Protein AF-A0A951AJC2-F1 (afdb_monomer)

Secondary structure (DSSP, 8-state):
---------S-------PPPB-TTT-PBP----B-TTT-PBPPGGG-------TT--SS-----------

Foldseek 3Di:
DDDDDDDDDPDDDPDDDDFDADPPPRHGDDDFDADPVPRDTDDPVRDFDQDPCPPDPDDDRDRPDDDDDD

pLDDT: mean 71.93, std 14.39, range [43.25, 89.38]

Radius of gyration: 22.57 Å; Cα contacts (8 Å, |Δi|>4): 25; chains: 1; bounding box: 49×30×62 Å

Mean predicted aligned error: 14.98 Å

Solvent-accessible surface area (backbone atoms only — not comparable to full-atom values): 5426 Å² total; per-residue (Å²): 140,85,83,92,77,87,88,72,79,93,71,80,88,83,73,82,85,80,74,58,53,39,93,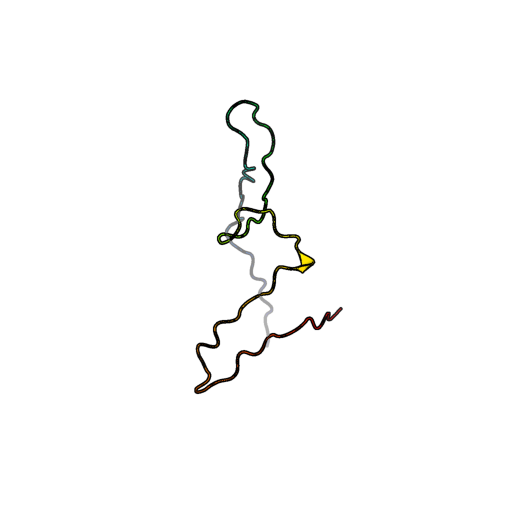89,75,65,43,79,54,81,89,81,53,60,37,89,91,74,71,41,77,54,60,75,90,77,64,74,87,82,76,83,66,89,84,64,88,80,93,73,89,78,79,80,77,79,82,90,74,134

Nearest PDB structures (foldseek):
  4gcv-assembly6_K  TM=5.081E-01  e=2.149E+00  Pseudomonas aeruginosa PAO1
  8ebu-assembly1_F  TM=3.334E-01  e=8.609E+00  Homo sapiens
  7o4l-assembly1_4  TM=2.202E-01  e=5.019E+00  Saccharomyces cerevisiae S288C

Structure (mmCIF, N/CA/C/O backbone):
data_AF-A0A951AJC2-F1
#
_entry.id   AF-A0A951AJC2-F1
#
loop_
_atom_site.group_PDB
_atom_site.id
_atom_site.type_symbol
_atom_site.label_atom_id
_atom_site.label_alt_id
_atom_site.label_comp_id
_atom_site.label_asym_id
_atom_site.label_entity_id
_atom_site.label_seq_id
_atom_site.pdbx_PDB_ins_code
_atom_site.Cartn_x
_atom_site.Cartn_y
_atom_site.Cartn_z
_atom_site.occupancy
_atom_site.B_iso_or_equiv
_atom_site.auth_seq_id
_atom_site.auth_comp_id
_atom_site.auth_asym_id
_atom_site.auth_atom_id
_atom_site.pdbx_PDB_model_num
ATOM 1 N N . MET A 1 1 ? -1.754 -18.045 -45.931 1.00 55.16 1 MET A N 1
ATOM 2 C CA . MET A 1 1 ? -0.349 -17.971 -45.477 1.00 55.16 1 MET A CA 1
ATOM 3 C C . MET A 1 1 ? -0.336 -17.143 -44.203 1.00 55.16 1 MET A C 1
ATOM 5 O O . MET A 1 1 ? -0.859 -16.040 -44.235 1.00 55.16 1 MET A O 1
ATOM 9 N N . HIS A 1 2 ? 0.138 -17.691 -43.087 1.00 55.59 2 HIS A N 1
ATOM 10 C CA . HIS A 1 2 ? 0.175 -17.013 -41.787 1.00 55.59 2 HIS A CA 1
ATOM 11 C C . HIS A 1 2 ? 1.634 -16.976 -41.339 1.00 55.59 2 HIS A C 1
ATOM 13 O O . HIS A 1 2 ? 2.256 -18.031 -41.227 1.00 55.59 2 HIS A O 1
ATOM 19 N N . ILE A 1 3 ? 2.186 -15.777 -41.164 1.00 77.44 3 ILE A N 1
ATOM 20 C CA . ILE A 1 3 ? 3.559 -15.590 -40.693 1.00 77.44 3 ILE A CA 1
ATOM 21 C C . ILE A 1 3 ? 3.481 -15.238 -39.205 1.00 77.44 3 ILE A C 1
ATOM 23 O O . ILE A 1 3 ? 2.939 -14.183 -38.877 1.00 77.44 3 ILE A O 1
ATOM 27 N N . PRO A 1 4 ? 3.975 -16.097 -38.298 1.00 81.38 4 PRO A N 1
ATOM 28 C CA . PRO A 1 4 ? 4.014 -15.769 -36.884 1.00 81.38 4 PRO A CA 1
ATOM 29 C C . PRO A 1 4 ? 5.065 -14.681 -36.642 1.00 81.38 4 PRO A C 1
ATOM 31 O O . PRO A 1 4 ? 6.226 -14.824 -37.022 1.00 81.38 4 PRO A O 1
ATOM 34 N N . VAL A 1 5 ? 4.646 -13.593 -36.003 1.00 82.44 5 VAL A N 1
ATOM 35 C CA . VAL A 1 5 ? 5.518 -12.510 -35.539 1.00 82.44 5 VAL A CA 1
ATOM 36 C C . VAL A 1 5 ? 5.506 -12.484 -34.018 1.00 82.44 5 VAL A C 1
ATOM 38 O O . VAL A 1 5 ? 4.444 -12.432 -33.400 1.00 82.44 5 VAL A O 1
ATOM 41 N N . ASN A 1 6 ? 6.699 -12.516 -33.426 1.00 85.06 6 ASN A N 1
ATOM 42 C CA . ASN A 1 6 ? 6.889 -12.416 -31.984 1.00 85.06 6 ASN A CA 1
ATOM 43 C C . ASN A 1 6 ? 7.135 -10.951 -31.618 1.00 85.06 6 ASN A C 1
ATOM 45 O O . ASN A 1 6 ? 8.054 -10.322 -32.142 1.00 85.06 6 ASN A O 1
ATOM 49 N N . LEU A 1 7 ? 6.309 -10.411 -30.724 1.00 83.38 7 LEU A N 1
ATOM 50 C CA . LEU A 1 7 ? 6.488 -9.072 -30.177 1.00 83.38 7 LEU A CA 1
ATOM 51 C C . LEU A 1 7 ? 7.404 -9.146 -28.954 1.00 83.38 7 LEU A C 1
ATOM 53 O O . LEU A 1 7 ? 7.117 -9.879 -28.009 1.00 83.38 7 LEU A O 1
ATOM 57 N N . TYR A 1 8 ? 8.471 -8.351 -28.962 1.00 82.31 8 TYR A N 1
ATOM 58 C CA . TYR A 1 8 ? 9.327 -8.139 -27.799 1.00 82.31 8 TYR A CA 1
ATOM 59 C C . TYR A 1 8 ? 9.141 -6.699 -27.307 1.00 82.31 8 TYR A C 1
ATOM 61 O O . TYR A 1 8 ? 9.153 -5.779 -28.132 1.00 82.31 8 TYR A O 1
ATOM 69 N N . PRO A 1 9 ? 8.935 -6.472 -25.998 1.00 81.12 9 PRO A N 1
ATOM 70 C CA . PRO A 1 9 ? 8.856 -5.121 -25.460 1.00 81.12 9 PRO A CA 1
ATOM 71 C C . PRO A 1 9 ? 10.192 -4.400 -25.681 1.00 81.12 9 PRO A C 1
ATOM 73 O O . PRO A 1 9 ? 11.255 -4.945 -25.398 1.00 81.12 9 PRO A O 1
ATOM 76 N N . ALA A 1 10 ? 10.138 -3.170 -26.196 1.00 80.94 10 ALA A N 1
ATOM 77 C CA . ALA A 1 10 ? 11.332 -2.363 -26.470 1.00 80.94 10 ALA A CA 1
ATOM 78 C C . ALA A 1 10 ? 11.962 -1.763 -25.198 1.00 80.94 10 ALA A C 1
ATOM 80 O O . ALA A 1 10 ? 13.076 -1.247 -25.241 1.00 80.94 10 ALA A O 1
ATOM 81 N N . THR A 1 11 ? 11.246 -1.806 -24.075 1.00 81.56 11 THR A N 1
ATOM 82 C CA . THR A 1 11 ? 11.662 -1.232 -22.798 1.00 81.56 11 THR A CA 1
ATOM 83 C C . THR A 1 11 ? 11.443 -2.229 -21.668 1.00 81.56 11 THR A C 1
ATOM 85 O O . THR A 1 11 ? 10.408 -2.888 -21.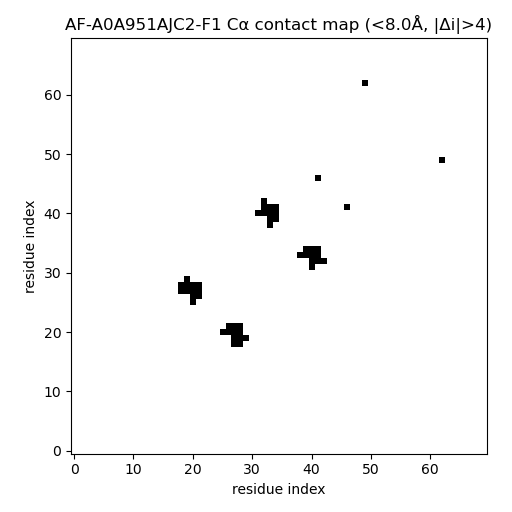583 1.00 81.56 11 THR A O 1
ATOM 88 N N . GLU A 1 12 ? 12.427 -2.317 -20.778 1.00 76.06 12 GLU A N 1
ATOM 89 C CA . GLU A 1 12 ? 12.339 -3.074 -19.534 1.00 76.06 12 GLU A CA 1
ATOM 90 C C . GLU A 1 12 ? 12.092 -2.090 -18.384 1.00 76.06 12 GLU A C 1
ATOM 92 O O . GLU A 1 12 ? 12.816 -1.104 -18.224 1.00 76.06 12 GLU A O 1
ATOM 97 N N . THR A 1 13 ? 11.043 -2.308 -17.587 1.00 73.88 13 THR A N 1
ATOM 98 C CA . THR A 1 13 ? 10.787 -1.478 -16.404 1.00 73.88 13 THR A CA 1
ATOM 99 C C . THR A 1 13 ? 11.714 -1.911 -15.276 1.00 73.88 13 THR A C 1
ATOM 101 O O . THR A 1 13 ? 11.402 -2.823 -14.514 1.00 73.88 13 THR A O 1
ATOM 104 N N . GLN A 1 14 ? 12.846 -1.227 -15.134 1.00 73.19 14 GLN A N 1
ATOM 105 C CA . GLN A 1 14 ? 13.683 -1.347 -13.943 1.00 73.19 14 GLN A CA 1
ATOM 106 C C . GLN A 1 14 ? 13.108 -0.461 -12.833 1.00 73.19 14 GLN A C 1
ATOM 108 O O . GLN A 1 14 ? 13.396 0.730 -12.734 1.00 73.19 14 GLN A O 1
ATOM 113 N N . GLY A 1 15 ? 12.219 -1.035 -12.024 1.00 73.25 15 GLY A N 1
ATOM 114 C CA . GLY A 1 15 ? 11.651 -0.362 -10.861 1.00 73.25 15 GLY A CA 1
ATOM 115 C C . GLY A 1 15 ? 12.584 -0.466 -9.658 1.00 73.25 15 GLY A C 1
ATOM 116 O O . GLY A 1 15 ? 12.869 -1.565 -9.189 1.00 73.25 15 GLY A O 1
ATOM 117 N N . ILE A 1 16 ? 13.031 0.668 -9.118 1.00 79.31 16 ILE A N 1
ATOM 118 C CA . ILE A 1 16 ? 13.693 0.694 -7.808 1.00 79.31 16 ILE A CA 1
ATOM 119 C C . ILE A 1 16 ? 12.630 0.387 -6.746 1.00 79.31 16 ILE A C 1
ATOM 121 O O . ILE A 1 16 ? 11.652 1.122 -6.602 1.00 79.31 16 ILE A O 1
ATOM 125 N N . SER A 1 17 ? 12.810 -0.700 -5.995 1.00 73.19 17 SER A N 1
ATOM 126 C CA . SER A 1 17 ? 11.916 -1.049 -4.890 1.00 73.19 17 SER A CA 1
ATOM 127 C C . SER A 1 17 ? 12.203 -0.160 -3.678 1.00 73.19 17 SER A C 1
ATOM 129 O O . SER A 1 17 ? 13.148 -0.405 -2.924 1.00 73.19 17 SER A O 1
ATOM 131 N N . SER A 1 18 ? 11.386 0.869 -3.475 1.00 75.44 18 SER A N 1
ATOM 132 C CA . SER A 1 18 ? 11.453 1.716 -2.283 1.00 75.44 18 SER A CA 1
ATOM 133 C C . SER A 1 18 ? 10.637 1.105 -1.150 1.00 75.44 18 SER A C 1
ATOM 135 O O . SER A 1 18 ? 9.447 0.829 -1.295 1.00 75.44 18 SER A O 1
ATOM 137 N N . ASN A 1 19 ? 11.272 0.915 0.002 1.00 83.69 19 ASN A N 1
ATOM 138 C CA . ASN A 1 19 ? 10.586 0.514 1.225 1.00 83.69 19 ASN A CA 1
ATOM 139 C C . ASN A 1 19 ? 10.240 1.768 2.028 1.00 83.69 19 ASN A C 1
ATOM 141 O O . ASN A 1 19 ? 11.036 2.703 2.077 1.00 83.69 19 ASN A O 1
ATOM 145 N N . LEU A 1 20 ? 9.083 1.784 2.690 1.00 84.12 20 LEU A N 1
ATOM 146 C CA . LEU A 1 20 ? 8.811 2.815 3.687 1.00 84.12 20 LEU A CA 1
ATOM 147 C C . LEU A 1 20 ? 9.756 2.589 4.867 1.00 84.12 20 LEU A C 1
ATOM 149 O O . LEU A 1 20 ? 9.709 1.528 5.486 1.00 84.12 20 LEU A O 1
ATOM 153 N N . LEU A 1 21 ? 10.628 3.556 5.147 1.00 88.31 21 LEU A N 1
ATOM 154 C CA . LEU A 1 21 ? 11.572 3.504 6.262 1.00 88.31 21 LEU A CA 1
ATOM 155 C C . LEU A 1 21 ? 11.209 4.567 7.302 1.00 88.31 21 LEU A C 1
ATOM 157 O O . LEU A 1 21 ? 10.867 5.698 6.948 1.00 88.31 21 LEU A O 1
ATOM 161 N N . HIS A 1 22 ? 11.285 4.222 8.584 1.00 82.38 22 HIS A N 1
ATOM 162 C CA . HIS A 1 22 ? 11.109 5.183 9.663 1.00 82.38 22 HIS A CA 1
ATOM 163 C C . HIS A 1 22 ? 12.341 6.102 9.747 1.00 82.38 22 HIS A C 1
ATOM 165 O O . HIS A 1 22 ? 13.491 5.680 9.655 1.00 82.38 22 HIS A O 1
ATOM 171 N N . LYS A 1 23 ? 12.098 7.413 9.850 1.00 87.31 23 LYS A N 1
ATOM 172 C CA . LYS A 1 23 ? 13.116 8.451 9.606 1.00 87.31 23 LYS A 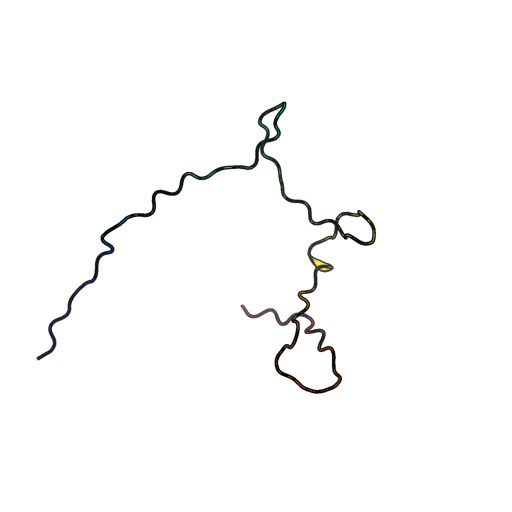CA 1
ATOM 173 C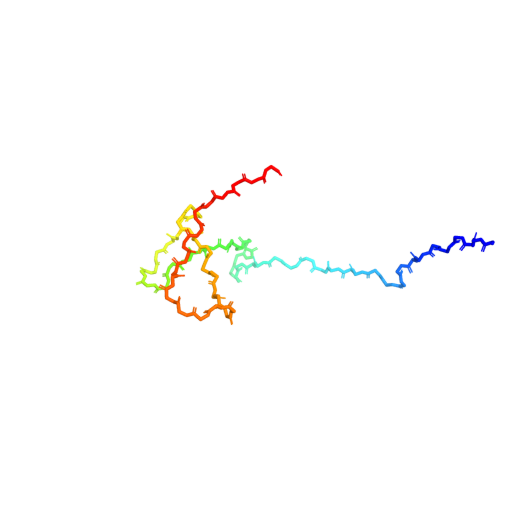 C . LYS A 1 23 ? 14.282 8.434 10.604 1.00 87.31 23 LYS A C 1
ATOM 175 O O . LYS A 1 23 ? 15.349 8.942 10.286 1.00 87.31 23 LYS A O 1
ATOM 180 N N . LYS A 1 24 ? 14.068 7.930 11.823 1.00 89.38 24 LYS A N 1
ATOM 181 C CA . LYS A 1 24 ? 15.063 8.002 12.911 1.00 89.38 24 LYS A CA 1
ATOM 182 C C . LYS A 1 24 ? 15.987 6.788 12.981 1.00 89.38 24 LYS A C 1
ATOM 184 O O . LYS A 1 24 ? 17.134 6.928 13.375 1.00 89.38 24 LYS A O 1
ATOM 189 N N . ASP A 1 25 ? 15.478 5.616 12.638 1.00 89.12 25 ASP A N 1
ATOM 190 C CA . ASP A 1 25 ? 16.132 4.313 12.815 1.00 89.12 25 ASP A CA 1
ATOM 191 C C . ASP A 1 25 ? 16.285 3.550 11.486 1.00 89.12 25 ASP A C 1
ATOM 193 O O . ASP A 1 25 ? 16.863 2.467 11.467 1.00 89.12 25 ASP A O 1
ATOM 197 N N . HIS A 1 26 ? 15.765 4.102 10.382 1.00 83.81 26 HIS A N 1
ATOM 198 C CA . HIS A 1 26 ? 15.705 3.472 9.061 1.00 83.81 26 HIS A CA 1
ATOM 199 C C . HIS A 1 26 ? 15.084 2.070 9.079 1.00 83.81 26 HIS A C 1
ATOM 201 O O . HIS A 1 26 ? 15.343 1.255 8.190 1.00 83.81 26 HIS A O 1
ATOM 207 N N . SER A 1 27 ? 14.248 1.782 10.077 1.00 85.00 27 SER A N 1
ATOM 208 C CA . SER A 1 27 ? 13.552 0.507 10.170 1.00 85.00 27 SER A CA 1
ATOM 209 C C . SER A 1 27 ? 12.428 0.457 9.138 1.00 85.00 27 SER A C 1
ATOM 211 O O . SER A 1 27 ? 11.836 1.477 8.782 1.00 85.00 27 SER A O 1
ATOM 213 N N 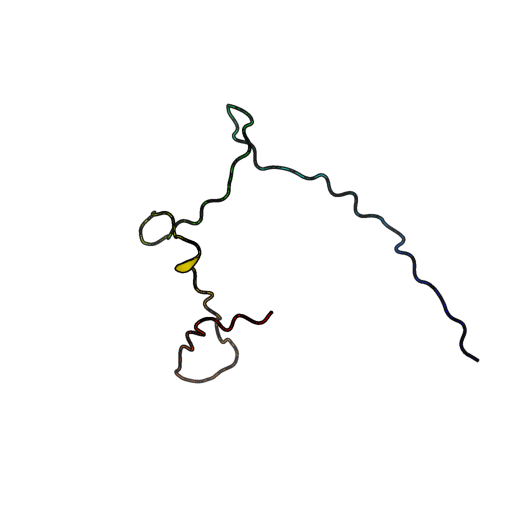. ARG A 1 28 ? 12.136 -0.733 8.605 1.00 85.38 28 ARG A N 1
ATOM 214 C CA . ARG A 1 28 ? 11.028 -0.910 7.661 1.00 85.38 28 ARG A CA 1
ATOM 215 C C . ARG A 1 28 ? 9.712 -0.629 8.383 1.00 85.38 28 ARG A C 1
ATOM 217 O O . ARG A 1 28 ? 9.372 -1.334 9.328 1.00 85.38 28 ARG A O 1
ATOM 224 N N . ASN A 1 29 ? 8.958 0.350 7.897 1.00 84.12 29 ASN A N 1
ATOM 225 C CA . ASN A 1 29 ? 7.624 0.633 8.395 1.00 84.12 29 ASN A CA 1
ATOM 226 C C . ASN A 1 29 ? 6.594 -0.286 7.724 1.00 84.12 29 ASN A C 1
ATOM 228 O O . ASN A 1 29 ? 6.616 -0.487 6.504 1.00 84.12 29 ASN A O 1
ATOM 232 N N . GLY A 1 30 ? 5.706 -0.851 8.536 1.00 81.69 30 GLY A N 1
ATOM 233 C CA . GLY A 1 30 ? 4.571 -1.635 8.070 1.00 81.69 30 GLY A CA 1
ATOM 234 C C . GLY A 1 30 ? 3.387 -0.752 7.683 1.00 81.69 30 GLY A C 1
ATOM 235 O O . GLY A 1 30 ? 3.400 0.465 7.861 1.00 81.69 30 GLY A O 1
ATOM 236 N N . TYR A 1 31 ? 2.334 -1.387 7.179 1.00 79.12 31 TYR A N 1
ATOM 237 C CA . TYR A 1 31 ? 1.044 -0.742 6.968 1.00 79.12 31 TYR A CA 1
ATOM 238 C C . TYR A 1 31 ? 0.061 -1.263 8.012 1.00 79.12 31 TYR A C 1
ATOM 240 O O . TYR A 1 31 ? -0.155 -2.470 8.096 1.00 79.12 31 TYR A O 1
ATOM 248 N N . GLN A 1 32 ? -0.546 -0.359 8.778 1.00 78.50 32 GLN A N 1
ATOM 249 C CA . GLN A 1 32 ? -1.667 -0.664 9.666 1.00 78.50 32 GLN A CA 1
ATOM 250 C C . GLN A 1 32 ? -2.936 -0.038 9.102 1.00 78.50 32 GLN A C 1
ATOM 252 O O . GLN A 1 32 ? -2.922 1.085 8.592 1.00 78.50 32 GLN A O 1
ATOM 257 N N . ARG A 1 33 ? -4.041 -0.779 9.166 1.00 82.38 33 ARG A N 1
ATOM 258 C CA . ARG A 1 33 ? -5.353 -0.302 8.723 1.00 82.38 33 ARG A CA 1
ATOM 259 C C . ARG A 1 33 ? -6.086 0.198 9.957 1.00 82.38 33 ARG A C 1
ATOM 261 O O . ARG A 1 33 ? -6.362 -0.592 10.851 1.00 82.38 33 ARG A O 1
ATOM 268 N N . VAL A 1 34 ? -6.373 1.494 10.019 1.00 84.06 34 VAL A N 1
ATOM 269 C CA . VAL A 1 34 ? -7.075 2.120 11.149 1.00 84.06 34 VAL A CA 1
ATOM 270 C C . VAL A 1 34 ? -8.470 2.572 10.727 1.00 84.06 34 VAL A C 1
ATOM 272 O O . VAL A 1 34 ? -8.655 3.051 9.610 1.00 84.06 34 VAL A O 1
ATOM 275 N N . SER A 1 35 ? -9.457 2.397 11.605 1.00 83.31 35 SER A N 1
ATOM 276 C CA . SER A 1 35 ? -10.817 2.902 11.393 1.00 83.31 35 SER A CA 1
ATOM 277 C C . SER A 1 35 ? -10.837 4.404 11.641 1.00 83.31 35 SER A C 1
ATOM 279 O O . SER A 1 35 ? -10.466 4.846 12.725 1.00 83.31 35 SER A O 1
ATOM 281 N N . GLU A 1 36 ? -11.317 5.189 10.681 1.00 78.19 36 GLU A N 1
ATOM 282 C CA . GLU A 1 36 ? -11.430 6.647 10.824 1.00 78.19 36 GLU A CA 1
ATOM 283 C C . GLU A 1 36 ? -12.386 7.051 11.956 1.00 78.19 36 GLU A C 1
ATOM 285 O O . GLU A 1 36 ? -12.162 8.046 12.637 1.00 78.19 36 GLU A O 1
ATOM 290 N N . ALA A 1 37 ? -13.425 6.248 12.206 1.00 82.69 37 ALA A N 1
ATOM 291 C CA . ALA A 1 37 ? -14.434 6.547 13.217 1.00 82.69 37 ALA A CA 1
ATOM 292 C C . ALA A 1 37 ? -13.953 6.291 14.654 1.00 82.69 37 ALA A C 1
ATOM 294 O O . ALA A 1 37 ? -14.435 6.922 15.591 1.00 82.69 37 ALA A O 1
ATOM 295 N N . THR A 1 38 ? -13.047 5.330 14.855 1.00 79.62 38 THR A N 1
ATOM 296 C CA . THR A 1 38 ? -12.651 4.870 16.202 1.00 79.62 38 THR A CA 1
ATOM 297 C C . THR A 1 38 ?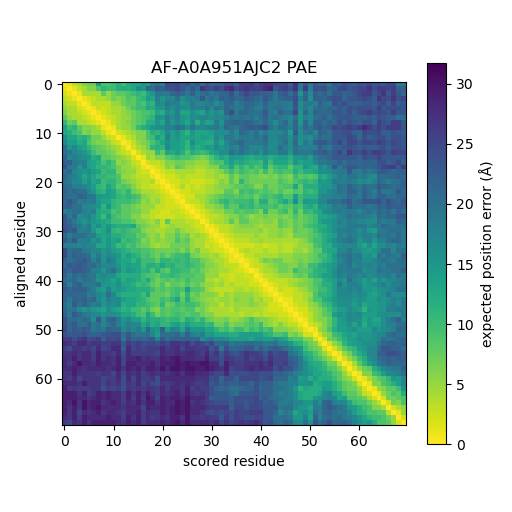 -11.155 5.033 16.474 1.00 79.62 38 THR A C 1
ATOM 299 O O . THR A 1 38 ? -10.729 4.895 17.617 1.00 79.62 38 THR A O 1
ATOM 302 N N . GLY A 1 39 ? -10.341 5.291 15.448 1.00 82.38 39 GLY A N 1
ATOM 303 C CA . GLY A 1 39 ? -8.880 5.380 15.543 1.00 82.38 39 GLY A CA 1
ATOM 304 C C . GLY A 1 39 ? -8.190 4.064 15.918 1.00 82.38 39 GLY A C 1
ATOM 305 O O . GLY A 1 39 ? -7.001 4.060 16.221 1.00 82.38 39 GLY A O 1
ATOM 306 N N . LYS A 1 40 ? -8.928 2.949 15.934 1.00 85.31 40 LYS A N 1
ATOM 307 C CA . LYS A 1 40 ? -8.423 1.622 16.302 1.00 85.31 40 LYS A CA 1
ATOM 308 C C . LYS A 1 40 ? -7.989 0.848 15.066 1.00 85.31 40 LYS A C 1
ATOM 310 O O . LYS A 1 40 ? -8.545 1.041 13.984 1.00 85.31 40 LYS A O 1
ATOM 315 N N . GLU A 1 41 ? -7.017 -0.036 15.253 1.00 83.38 41 GLU A N 1
ATOM 316 C CA . GLU A 1 41 ? -6.592 -0.991 14.233 1.00 83.38 41 GLU A CA 1
ATOM 317 C C . GLU A 1 41 ? -7.753 -1.928 13.878 1.00 83.38 41 GLU A C 1
ATOM 319 O O . GLU A 1 41 ? -8.432 -2.449 14.765 1.00 83.38 41 GLU A O 1
ATOM 324 N N . VAL A 1 42 ? -8.006 -2.094 12.580 1.00 84.00 42 VAL A N 1
ATOM 325 C CA . VAL A 1 42 ? -9.094 -2.925 12.062 1.00 84.00 42 VAL A CA 1
ATOM 326 C C . VAL A 1 42 ? -8.507 -4.253 11.594 1.00 84.00 42 VAL A C 1
ATOM 328 O O . VAL A 1 42 ? -7.701 -4.255 10.654 1.00 84.00 42 VAL A O 1
ATOM 331 N N . PRO A 1 43 ? -8.900 -5.383 12.206 1.00 83.81 43 PRO A N 1
ATOM 332 C CA . PRO A 1 43 ? -8.478 -6.693 11.738 1.00 83.81 43 PRO A CA 1
ATOM 333 C C . PRO A 1 43 ? -9.020 -6.936 10.329 1.00 83.81 43 PRO A C 1
ATOM 335 O O . PRO A 1 43 ? -10.140 -6.551 10.003 1.00 83.81 43 PRO A O 1
ATOM 338 N N . ALA A 1 44 ? -8.232 -7.602 9.482 1.00 76.00 44 ALA A N 1
ATOM 339 C CA . ALA A 1 44 ? -8.569 -7.805 8.071 1.00 76.00 44 ALA A CA 1
ATOM 340 C C . ALA A 1 44 ? -9.927 -8.503 7.845 1.00 76.00 44 ALA A C 1
ATOM 342 O O . ALA A 1 44 ? -10.560 -8.278 6.817 1.00 76.00 44 ALA A O 1
ATOM 343 N N . GLU A 1 45 ? -10.384 -9.310 8.806 1.00 81.50 45 GLU A N 1
ATOM 344 C CA . GLU A 1 45 ? -11.672 -10.018 8.781 1.00 81.50 45 GLU A CA 1
ATOM 345 C C . GLU A 1 45 ? -12.885 -9.076 8.822 1.00 81.50 45 GLU A C 1
ATOM 347 O O . GLU A 1 45 ? -13.934 -9.391 8.261 1.00 81.50 45 GLU A O 1
ATOM 352 N N . GLU A 1 46 ? -12.737 -7.904 9.441 1.00 79.00 46 GLU A N 1
ATOM 353 C CA . GLU A 1 46 ? -13.800 -6.900 9.575 1.00 79.00 46 GLU A CA 1
ATOM 354 C C . GLU A 1 46 ? -13.819 -5.906 8.401 1.00 79.00 46 GLU A C 1
ATOM 356 O O . GLU A 1 46 ? -14.705 -5.055 8.294 1.00 79.00 46 GLU A O 1
ATOM 361 N N . ILE A 1 47 ? -12.857 -6.014 7.480 1.00 79.38 47 ILE A N 1
ATOM 362 C CA . ILE A 1 47 ? -12.694 -5.087 6.361 1.00 79.38 47 ILE A CA 1
ATOM 363 C C . ILE A 1 47 ? -13.513 -5.571 5.173 1.00 79.38 47 ILE A C 1
ATOM 365 O O . ILE A 1 47 ? -13.062 -6.356 4.336 1.00 79.38 47 ILE A O 1
ATOM 369 N N . VAL A 1 48 ? -14.727 -5.043 5.069 1.00 80.25 48 VAL A N 1
ATOM 370 C CA . VAL A 1 48 ? -15.607 -5.291 3.927 1.00 80.25 48 VAL A CA 1
ATOM 371 C C . VAL A 1 48 ? -15.359 -4.281 2.807 1.00 80.25 48 VAL A C 1
ATOM 373 O O . VAL A 1 48 ? -15.164 -3.089 3.038 1.00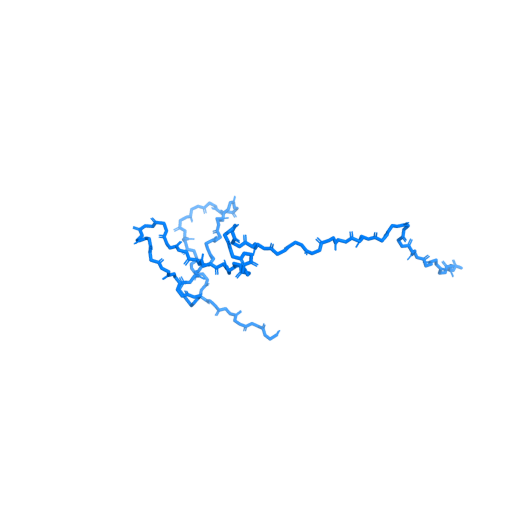 80.25 48 VAL A O 1
ATOM 376 N N . ARG A 1 49 ? -15.374 -4.755 1.557 1.00 74.94 49 ARG A N 1
ATOM 377 C CA . ARG A 1 49 ? -15.356 -3.876 0.381 1.00 74.94 49 ARG A CA 1
ATOM 378 C C . ARG A 1 49 ? -16.765 -3.331 0.151 1.00 74.94 49 ARG A C 1
ATOM 380 O O . ARG A 1 49 ? -17.656 -4.089 -0.226 1.00 74.94 49 ARG A O 1
ATOM 387 N N . GLY A 1 50 ? -16.956 -2.030 0.357 1.00 70.00 50 GLY A N 1
ATOM 388 C CA . GLY A 1 50 ? -18.135 -1.319 -0.131 1.00 70.00 50 GLY A CA 1
ATOM 389 C C . GLY A 1 50 ? -17.977 -1.055 -1.626 1.00 70.00 50 GLY A C 1
ATOM 390 O O . GLY A 1 50 ? -17.028 -0.393 -2.034 1.00 70.00 50 GLY A O 1
ATOM 391 N N . TYR A 1 51 ? -18.865 -1.604 -2.449 1.00 73.25 51 TYR A N 1
ATOM 392 C CA . TYR A 1 51 ? -18.948 -1.241 -3.861 1.00 73.25 51 TYR A CA 1
ATOM 393 C C . TYR A 1 51 ? -20.017 -0.165 -3.993 1.00 73.25 51 TYR A C 1
ATOM 395 O O . TYR A 1 51 ? -21.184 -0.437 -3.719 1.00 73.25 51 TYR A O 1
ATOM 403 N N . ASP A 1 52 ? -19.626 1.041 -4.403 1.00 56.62 52 ASP A N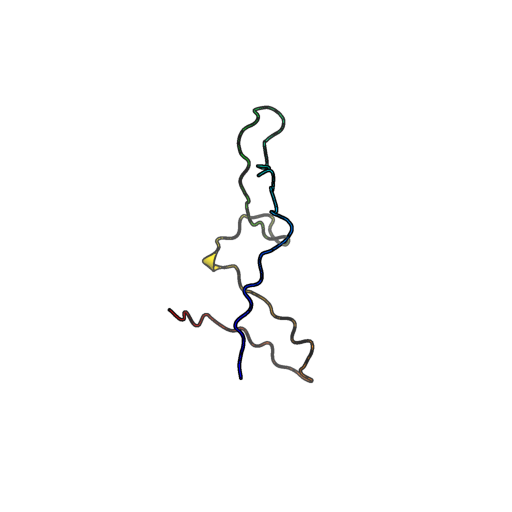 1
ATOM 404 C CA . ASP A 1 52 ? -20.594 2.052 -4.812 1.00 56.62 52 ASP A CA 1
ATOM 405 C C . ASP A 1 52 ? -21.187 1.593 -6.146 1.00 56.62 52 ASP A C 1
ATOM 407 O O . ASP A 1 52 ? -20.509 1.523 -7.178 1.00 56.62 52 ASP A O 1
ATOM 411 N N . SER A 1 53 ? -22.434 1.134 -6.108 1.00 56.66 53 SER A N 1
ATOM 412 C CA . SER A 1 53 ? -23.157 0.707 -7.296 1.00 56.66 53 SER A CA 1
ATOM 413 C C . SER A 1 53 ? -23.606 1.938 -8.073 1.00 56.66 53 SER A C 1
ATOM 415 O O . SER A 1 53 ? -24.792 2.252 -8.132 1.00 56.66 53 SER A O 1
ATOM 417 N N . ALA A 1 54 ? -22.655 2.589 -8.741 1.00 54.88 54 ALA A N 1
ATOM 418 C CA . ALA A 1 54 ? -22.910 3.717 -9.629 1.00 54.88 54 ALA A CA 1
ATOM 419 C C . ALA A 1 54 ? -23.829 3.364 -10.822 1.00 54.88 54 ALA A C 1
ATOM 421 O O . ALA A 1 54 ? -24.190 4.251 -11.589 1.00 54.88 54 ALA A O 1
ATOM 422 N N . HIS A 1 55 ? -24.235 2.098 -11.002 1.00 52.03 55 HIS A N 1
ATOM 423 C CA . HIS A 1 55 ? -25.149 1.635 -12.056 1.00 52.03 55 HIS A CA 1
ATOM 424 C C . HIS A 1 55 ? -26.309 0.768 -11.524 1.00 52.03 55 HIS A C 1
ATOM 426 O O . HIS A 1 55 ? -26.580 -0.311 -12.054 1.00 52.03 55 HIS A O 1
ATOM 432 N N . ARG A 1 56 ? -27.041 1.215 -10.493 1.00 48.28 56 ARG A N 1
ATOM 433 C CA . ARG A 1 56 ? -28.404 0.698 -10.269 1.00 48.28 56 ARG A CA 1
ATOM 434 C C . ARG A 1 56 ? -29.325 1.744 -9.629 1.00 48.28 56 ARG A C 1
ATOM 436 O O . ARG A 1 56 ? -28.979 2.262 -8.571 1.00 48.28 56 ARG A O 1
ATOM 443 N N . PRO A 1 57 ? -30.495 2.050 -10.222 1.00 47.56 57 PRO A N 1
ATOM 444 C CA . PRO A 1 57 ? -31.495 2.872 -9.560 1.00 47.56 57 PRO A CA 1
ATOM 445 C C . PRO A 1 57 ? -32.200 2.060 -8.460 1.00 47.56 57 PRO A C 1
ATOM 447 O O . PRO A 1 57 ? -32.549 0.901 -8.665 1.00 47.56 57 PRO A O 1
ATOM 450 N N . LEU A 1 58 ? -32.416 2.730 -7.326 1.00 47.34 58 LEU A N 1
ATOM 451 C CA . LEU A 1 58 ? -33.194 2.342 -6.142 1.00 47.34 58 LEU A CA 1
ATOM 452 C C . LEU A 1 58 ? -32.719 1.113 -5.336 1.00 47.34 58 LEU A C 1
ATOM 454 O O . LEU A 1 58 ? -33.045 -0.031 -5.627 1.00 47.34 58 LEU A O 1
ATOM 458 N N . GLY A 1 59 ? -32.105 1.407 -4.185 1.00 49.31 59 GLY A N 1
ATOM 459 C CA . GLY A 1 59 ? -32.705 0.988 -2.912 1.00 49.31 59 GLY A CA 1
ATOM 460 C C . GLY A 1 59 ? -32.194 -0.271 -2.215 1.00 49.31 59 GLY A C 1
ATOM 461 O O . GLY A 1 59 ? -32.729 -0.584 -1.158 1.00 49.31 59 GLY A O 1
ATOM 462 N N . GLU A 1 60 ? -31.172 -0.969 -2.712 1.00 48.25 60 GLU A N 1
ATOM 463 C CA . GLU A 1 60 ? -30.663 -2.168 -2.027 1.00 48.25 60 GLU A CA 1
ATOM 464 C C . GLU A 1 60 ? -29.132 -2.168 -1.919 1.00 48.25 60 GLU A C 1
ATOM 466 O O . GLU A 1 60 ? -28.410 -2.418 -2.886 1.00 48.25 60 GLU A O 1
ATOM 471 N N . THR A 1 61 ? -28.626 -1.908 -0.708 1.00 53.19 61 THR A N 1
ATOM 472 C CA . THR A 1 61 ? -27.214 -2.097 -0.347 1.00 53.19 61 THR A CA 1
ATOM 473 C C . THR A 1 61 ? -26.919 -3.591 -0.281 1.00 53.19 61 THR A C 1
ATOM 475 O O . THR A 1 61 ? -27.244 -4.267 0.695 1.00 53.19 61 THR A O 1
ATOM 478 N N . VAL A 1 62 ? -26.289 -4.130 -1.323 1.00 54.50 62 VAL A N 1
ATOM 479 C CA . VAL A 1 62 ? -25.882 -5.538 -1.351 1.00 54.50 62 VAL A CA 1
ATOM 480 C C . VAL A 1 62 ? -24.544 -5.689 -0.627 1.00 54.50 62 VAL A C 1
ATOM 482 O O . VAL A 1 62 ? -23.474 -5.547 -1.220 1.00 54.50 62 VAL A O 1
ATOM 485 N N . VAL A 1 63 ? -24.595 -6.024 0.664 1.00 53.75 63 VAL A N 1
ATOM 486 C CA . VAL A 1 63 ? -23.434 -6.548 1.399 1.00 53.75 63 VAL A CA 1
ATOM 487 C C . VAL A 1 63 ? -23.121 -7.937 0.839 1.00 53.75 63 VAL A C 1
ATOM 489 O O . VAL A 1 63 ? -23.713 -8.939 1.238 1.00 53.75 63 VAL A O 1
ATOM 492 N N . ARG A 1 64 ? -22.203 -8.019 -0.131 1.00 49.78 64 ARG A N 1
ATOM 493 C CA . ARG A 1 64 ? -21.708 -9.313 -0.621 1.00 49.78 64 ARG A CA 1
ATOM 494 C C . ARG A 1 64 ? -20.787 -9.924 0.437 1.00 49.78 64 ARG A C 1
ATOM 496 O O . ARG A 1 64 ? -19.591 -9.649 0.462 1.00 49.78 64 ARG A O 1
ATOM 503 N N . LYS A 1 65 ? -21.356 -10.755 1.316 1.00 43.25 65 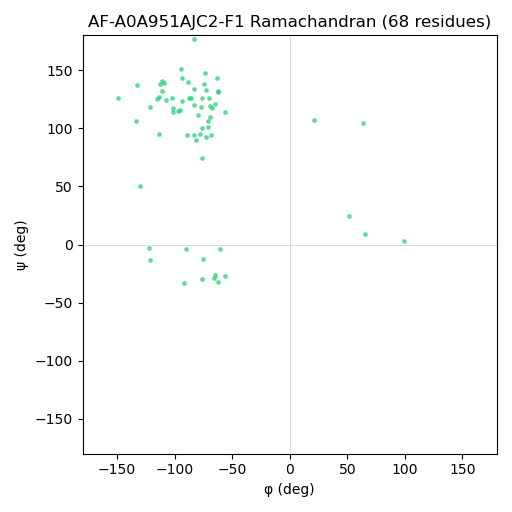LYS A N 1
ATOM 504 C CA . LYS A 1 65 ? -20.599 -11.621 2.226 1.00 43.25 65 LYS A CA 1
ATOM 505 C C . LYS A 1 65 ? -19.924 -12.710 1.386 1.00 43.25 65 LYS A C 1
ATOM 507 O O . LYS A 1 65 ? -20.597 -13.536 0.784 1.00 43.25 65 LYS A O 1
ATOM 512 N N . THR A 1 66 ? -18.603 -12.604 1.295 1.00 47.25 66 THR A N 1
ATOM 513 C CA . THR A 1 66 ? -17.598 -13.605 0.915 1.00 47.25 66 THR A CA 1
ATOM 514 C C . THR A 1 66 ? -18.097 -14.807 0.107 1.00 47.25 66 THR A C 1
ATOM 516 O O . THR A 1 66 ? -18.643 -15.754 0.666 1.00 47.25 66 THR A O 1
ATOM 519 N N . PHE A 1 67 ? -17.773 -14.845 -1.187 1.00 53.06 67 PHE A N 1
ATOM 520 C CA . PHE A 1 67 ? -17.642 -16.121 -1.888 1.00 53.06 67 PHE A CA 1
ATOM 521 C C . PHE A 1 67 ? -16.181 -16.302 -2.291 1.00 53.06 67 PHE A C 1
ATOM 523 O O . PHE A 1 67 ? -15.703 -15.755 -3.281 1.00 53.06 67 PHE A O 1
ATOM 530 N N . ASN A 1 68 ? -15.471 -17.020 -1.425 1.00 49.00 68 ASN A N 1
ATOM 531 C CA . ASN A 1 68 ? -14.172 -17.610 -1.687 1.00 49.00 68 ASN A CA 1
ATOM 532 C C . ASN A 1 68 ? -14.305 -18.515 -2.926 1.00 49.00 68 ASN A C 1
ATOM 534 O O . ASN A 1 68 ? -15.040 -19.503 -2.881 1.00 49.00 68 ASN A O 1
ATOM 538 N N . GLN A 1 69 ? -13.643 -18.164 -4.027 1.00 49.38 69 GLN A N 1
ATOM 539 C CA . GLN A 1 69 ? -13.400 -19.087 -5.132 1.00 49.38 69 GLN A CA 1
ATOM 540 C C . GLN A 1 69 ? -11.898 -19.305 -5.241 1.00 49.38 69 GLN A C 1
ATOM 542 O O . GLN A 1 69 ? -11.128 -18.349 -5.284 1.00 49.38 69 GLN A O 1
ATOM 547 N N . ARG A 1 70 ? -11.572 -20.597 -5.197 1.00 44.88 70 ARG A N 1
ATOM 548 C CA . ARG A 1 70 ? -10.275 -21.236 -5.410 1.00 44.88 70 ARG A CA 1
ATOM 549 C C . ARG A 1 70 ? -9.456 -20.619 -6.534 1.00 44.88 70 ARG A C 1
ATOM 551 O O . ARG A 1 70 ? -10.070 -20.241 -7.555 1.00 44.88 70 ARG A O 1
#

Sequence (70 aa):
MHIPVNLYPATETQGISSNLLHKKDHSRNGYQRVSEATGKEVPAEEIVRGYDSAHRPLGETVVRKTFNQR